Protein AF-A0A256CME4-F1 (afdb_monomer)

Solvent-accessible surface area (backbone atoms only — not comparable to full-atom values): 9892 Å² total; per-residue (Å²): 137,73,80,63,69,66,50,57,59,50,52,54,50,51,51,52,51,51,52,51,50,51,53,51,51,54,50,51,51,52,51,53,48,53,49,50,52,49,47,52,52,42,50,50,53,50,57,54,53,68,71,44,53,74,66,59,43,50,53,58,43,60,76,62,50,60,80,41,66,81,38,50,41,75,62,82,68,92,61,91,68,86,64,51,72,67,58,46,51,50,49,48,50,55,45,50,54,27,48,52,52,20,54,52,53,42,49,57,51,22,70,73,69,76,48,87,56,75,67,44,58,54,52,29,38,46,41,24,49,52,45,41,42,75,73,48,33,44,58,62,60,78,82,59,78,53,64,50,70,36,80,79,40,43,78,39,68,67,26,58,72,39,32,65,62,65,64,44,62,70,59,82,68,116

Secondary structure (DSSP, 8-state):
--SSHHHHHHHHHHHHHHHHHHHHHHHHHHHHHHHHHHHHHHHHHHHHHTTS-HHHHHHHHHHTSTT-GGGEEESS-SS-----HHHHHHHHHHHHHHHHHHHHHHHHHHHHHTS--HHHHHHHHHHHHHHHHHTTEEESSTTSPPGGGSGGGTTSHHHHHHHHHHHHTTGGG-

Foldseek 3Di:
DDPPVVVVVVVVVVVVVVVVVVVVVVVVVVVVVVLVVLVVVLLVVLVVLVPDDPVVNVVVVVLQQLVDLQQKDADQDQDSDPDDPVRSVVSVVQLVVQLVVLVVVQVVVCVVVVHRDSLSVVLSSLSSVLSSLVVRIAGPPNPRQHLLNDPSNCSRPSSVVSVCSRVCSNVVND

Mean predicted aligned error: 12.37 Å

Structure (mmCIF, N/CA/C/O backbone):
data_AF-A0A256CME4-F1
#
_entry.id   AF-A0A256CME4-F1
#
loop_
_atom_site.group_PDB
_atom_site.id
_atom_site.type_symbol
_atom_site.label_atom_id
_atom_site.label_alt_id
_atom_site.label_comp_id
_atom_site.label_asym_id
_atom_site.label_entity_id
_atom_site.label_seq_id
_atom_site.pdbx_PDB_ins_code
_atom_site.Cartn_x
_atom_site.Cartn_y
_atom_site.Cartn_z
_atom_site.occupancy
_atom_site.B_iso_or_equiv
_atom_site.auth_seq_id
_atom_site.auth_comp_id
_atom_site.auth_asym_id
_atom_site.auth_atom_id
_atom_site.pdbx_PDB_model_num
ATOM 1 N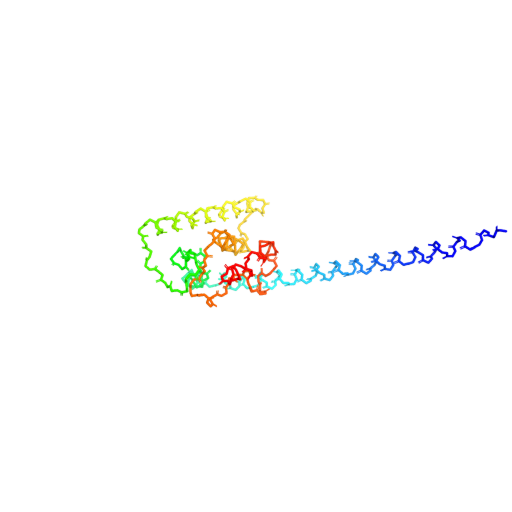 N . MET A 1 1 ? -7.580 -46.689 -51.509 1.00 43.38 1 MET A N 1
ATOM 2 C CA . MET A 1 1 ? -7.713 -46.134 -50.141 1.00 43.38 1 MET A CA 1
ATOM 3 C C . MET A 1 1 ? -6.433 -45.364 -49.857 1.00 43.38 1 MET A C 1
ATOM 5 O O . MET A 1 1 ? -5.407 -45.962 -49.551 1.00 43.38 1 MET A O 1
ATOM 9 N N . ASN A 1 2 ? -6.459 -44.068 -50.171 1.00 40.75 2 ASN A N 1
ATOM 10 C CA . ASN A 1 2 ? -5.275 -43.311 -50.575 1.00 40.75 2 ASN A CA 1
ATOM 11 C C . ASN A 1 2 ? -4.474 -42.790 -49.380 1.00 40.75 2 ASN A C 1
ATOM 13 O O . ASN A 1 2 ? -4.999 -42.201 -48.440 1.00 40.75 2 ASN A O 1
ATOM 17 N N . ARG A 1 3 ? -3.164 -43.029 -49.448 1.00 45.25 3 ARG A N 1
ATOM 18 C CA . ARG A 1 3 ? -2.148 -42.664 -48.452 1.00 45.25 3 ARG A CA 1
ATOM 19 C C . ARG A 1 3 ? -1.847 -41.152 -48.444 1.00 45.25 3 ARG A C 1
ATOM 21 O O . ARG A 1 3 ? -1.174 -40.687 -47.530 1.00 45.25 3 ARG A O 1
ATOM 28 N N . GLU A 1 4 ? -2.373 -40.402 -49.415 1.00 44.94 4 GLU A N 1
ATOM 29 C CA . GLU A 1 4 ? -2.105 -38.971 -49.633 1.00 44.94 4 GLU A CA 1
ATOM 30 C C . GLU A 1 4 ? -2.980 -38.026 -48.790 1.00 44.94 4 GLU A C 1
ATOM 32 O O . GLU A 1 4 ? -2.461 -37.054 -48.244 1.00 44.94 4 GLU A O 1
ATOM 37 N N . GLU A 1 5 ? -4.259 -38.335 -48.541 1.00 44.69 5 GLU A N 1
ATOM 38 C CA . GLU A 1 5 ? -5.142 -37.440 -47.759 1.00 44.69 5 GLU A CA 1
ATOM 39 C C . GLU A 1 5 ? -4.743 -37.332 -46.275 1.00 44.69 5 GLU A C 1
ATOM 41 O O . GLU A 1 5 ? -5.024 -36.346 -45.589 1.00 44.69 5 GLU A O 1
ATOM 46 N N . ARG A 1 6 ? -4.023 -38.337 -45.761 1.00 47.22 6 ARG A N 1
ATOM 47 C CA . ARG A 1 6 ? -3.573 -38.386 -44.362 1.00 47.22 6 ARG A CA 1
ATOM 48 C C . ARG A 1 6 ? -2.378 -37.455 -44.087 1.00 47.22 6 ARG A C 1
ATOM 50 O O . ARG A 1 6 ? -2.146 -37.094 -42.932 1.00 47.22 6 ARG A O 1
ATOM 57 N N . GLY A 1 7 ? -1.632 -37.057 -45.124 1.00 44.62 7 GLY A N 1
ATOM 58 C CA . GLY A 1 7 ? -0.483 -36.149 -45.022 1.00 44.62 7 GLY A CA 1
ATOM 59 C C . GLY A 1 7 ? -0.892 -34.677 -44.935 1.00 44.62 7 GLY A C 1
ATOM 60 O O . GLY A 1 7 ? -0.393 -33.938 -44.086 1.00 44.62 7 GLY A O 1
ATOM 61 N N . GLU A 1 8 ? -1.870 -34.264 -45.739 1.00 46.97 8 GLU A N 1
ATOM 62 C CA . GLU A 1 8 ? -2.300 -32.865 -45.848 1.00 46.97 8 GLU A CA 1
ATOM 63 C C . GLU A 1 8 ? -2.967 -32.332 -44.566 1.00 46.97 8 GLU A C 1
ATOM 65 O O . GLU A 1 8 ? -2.706 -31.205 -44.133 1.00 46.97 8 GLU A O 1
ATOM 70 N N . GLY A 1 9 ? -3.781 -33.159 -43.900 1.00 51.16 9 GLY A N 1
ATOM 71 C CA . GLY A 1 9 ? -4.402 -32.810 -42.616 1.00 51.16 9 GLY A CA 1
ATOM 72 C C . GLY A 1 9 ? -3.388 -32.670 -4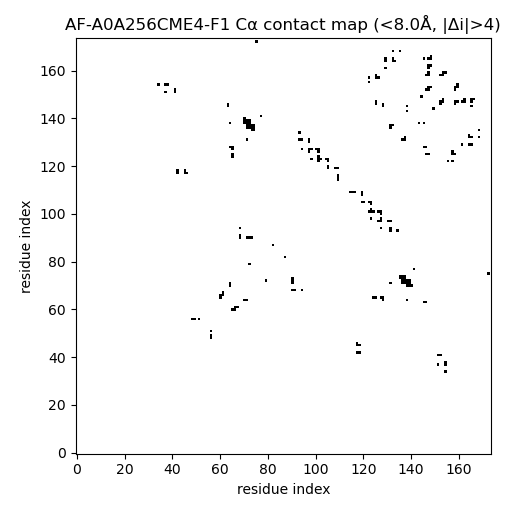1.473 1.00 51.16 9 GLY A C 1
ATOM 73 O O . GLY A 1 9 ? -3.561 -31.834 -40.581 1.00 51.16 9 GLY A O 1
ATOM 74 N N . ARG A 1 10 ? -2.292 -33.441 -41.521 1.00 50.44 10 ARG A N 1
ATOM 75 C CA . ARG A 1 10 ? -1.205 -33.390 -40.533 1.00 50.44 10 ARG A CA 1
ATOM 76 C C . ARG A 1 10 ? -0.370 -32.124 -40.703 1.00 50.44 10 ARG A C 1
ATOM 78 O O . ARG A 1 10 ? -0.105 -31.457 -39.711 1.00 50.44 10 ARG A O 1
ATOM 85 N N . VAL A 1 11 ? -0.058 -31.741 -41.944 1.00 54.56 11 VAL A N 1
ATOM 86 C CA . VAL A 1 11 ? 0.670 -30.501 -42.275 1.00 54.56 11 VAL A CA 1
ATOM 87 C C . VAL A 1 11 ? -0.152 -29.255 -41.923 1.00 54.56 11 VAL A C 1
ATOM 89 O O . VAL A 1 11 ? 0.387 -28.319 -41.335 1.00 54.56 11 VAL A O 1
ATOM 92 N N . LYS A 1 12 ? -1.468 -29.248 -42.190 1.00 55.34 12 LYS A N 1
ATOM 93 C CA . LYS A 1 12 ? -2.366 -28.139 -41.805 1.00 55.34 12 LYS A CA 1
ATOM 94 C C . LYS A 1 12 ? -2.497 -27.996 -40.282 1.00 55.34 12 LYS A C 1
ATOM 96 O O . LYS A 1 12 ? -2.474 -26.871 -39.785 1.00 55.34 12 LYS A O 1
ATOM 101 N N . ARG A 1 13 ? -2.574 -29.103 -39.526 1.00 56.62 13 ARG A N 1
ATOM 102 C CA . ARG A 1 13 ? -2.539 -29.075 -38.047 1.00 56.62 13 ARG A CA 1
ATOM 103 C C . ARG A 1 13 ? -1.189 -28.605 -37.508 1.00 56.62 13 ARG A C 1
ATOM 105 O O . ARG A 1 13 ? -1.178 -27.780 -36.605 1.00 56.62 13 ARG A O 1
ATOM 112 N N . PHE A 1 14 ? -0.078 -29.062 -38.087 1.00 58.72 14 PHE A N 1
ATOM 113 C CA . PHE A 1 14 ? 1.268 -28.649 -37.676 1.00 58.72 14 PHE A CA 1
ATOM 114 C C . PHE A 1 14 ? 1.512 -27.156 -37.939 1.00 58.72 14 PHE A C 1
ATOM 116 O O . PHE A 1 14 ? 2.007 -26.463 -37.060 1.00 58.72 14 PHE A O 1
ATOM 123 N N . ARG A 1 15 ? 1.077 -26.629 -39.096 1.00 60.97 15 ARG A N 1
ATOM 124 C CA . ARG A 1 15 ? 1.118 -25.186 -39.403 1.00 60.97 15 ARG A CA 1
ATOM 125 C C . ARG A 1 15 ? 0.262 -24.357 -38.447 1.00 60.97 15 ARG A C 1
ATOM 12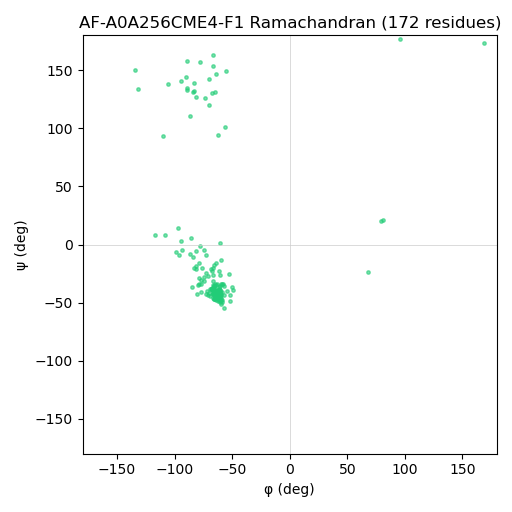7 O O . ARG A 1 15 ? 0.722 -23.322 -37.990 1.00 60.97 15 ARG A O 1
ATOM 134 N N . ARG A 1 16 ? -0.960 -24.800 -38.123 1.00 62.62 16 ARG A N 1
ATOM 135 C CA . ARG A 1 16 ? -1.824 -24.104 -37.150 1.00 62.62 16 ARG A CA 1
ATOM 136 C C . ARG A 1 16 ? -1.226 -24.109 -35.740 1.00 62.62 16 ARG A C 1
ATOM 138 O O . ARG A 1 16 ? -1.297 -23.090 -35.067 1.00 62.62 16 ARG A O 1
ATOM 145 N N . LEU A 1 17 ? -0.602 -25.215 -35.328 1.00 60.19 17 LEU A N 1
ATOM 146 C CA . LEU A 1 17 ? 0.092 -25.326 -34.042 1.00 60.19 17 LEU A CA 1
ATOM 147 C C . LEU A 1 17 ? 1.331 -24.417 -33.987 1.00 60.19 17 LEU A C 1
ATOM 149 O O . LEU A 1 17 ? 1.523 -23.718 -33.003 1.00 60.19 17 LEU A O 1
ATOM 153 N N . LEU A 1 18 ? 2.121 -24.363 -35.066 1.00 60.81 18 LEU A N 1
ATOM 154 C CA . LEU A 1 18 ? 3.279 -23.469 -35.187 1.00 60.81 18 LEU A CA 1
ATOM 155 C C . LEU A 1 18 ? 2.878 -21.994 -35.127 1.00 60.81 18 LEU A C 1
ATOM 157 O O . LEU A 1 18 ? 3.499 -21.245 -34.386 1.00 60.81 18 LEU A O 1
ATOM 161 N N . ILE A 1 19 ? 1.819 -21.601 -35.844 1.00 62.62 19 ILE A N 1
ATOM 162 C CA . ILE A 1 19 ? 1.309 -20.222 -35.838 1.00 62.62 19 ILE A CA 1
ATOM 163 C C . ILE A 1 19 ? 0.777 -19.842 -34.446 1.00 62.62 19 ILE A C 1
ATOM 165 O O . ILE A 1 19 ? 1.078 -18.757 -33.953 1.00 62.62 19 ILE A O 1
ATOM 169 N N . ALA A 1 20 ? 0.043 -20.741 -33.781 1.00 60.84 20 ALA A N 1
ATOM 170 C CA . ALA A 1 20 ? -0.436 -20.526 -32.415 1.00 60.84 20 ALA A CA 1
ATOM 171 C C . ALA A 1 20 ? 0.719 -20.423 -31.402 1.00 60.84 20 ALA A C 1
ATOM 173 O O . ALA A 1 20 ? 0.705 -19.529 -30.562 1.00 60.84 20 ALA A O 1
ATOM 174 N N . CYS A 1 21 ? 1.750 -21.268 -31.514 1.00 59.91 21 CYS A N 1
ATOM 175 C CA . CYS A 1 21 ? 2.954 -21.172 -30.686 1.00 59.91 21 CYS A CA 1
ATOM 176 C C . CYS A 1 21 ? 3.732 -19.875 -30.940 1.00 59.91 21 CYS A C 1
ATOM 178 O O . CYS A 1 21 ? 4.172 -19.254 -29.981 1.00 59.91 21 CYS A O 1
ATOM 180 N N . THR A 1 22 ? 3.871 -19.421 -32.190 1.00 58.81 22 THR A N 1
ATOM 181 C CA . THR A 1 22 ? 4.524 -18.134 -32.477 1.00 58.81 22 THR A CA 1
ATOM 182 C C . THR A 1 22 ? 3.721 -16.946 -31.954 1.00 58.81 22 THR A C 1
ATOM 184 O O . THR A 1 22 ? 4.328 -16.032 -31.415 1.00 58.81 22 THR A O 1
ATOM 187 N N . LEU A 1 23 ? 2.383 -16.979 -32.026 1.00 56.91 23 LEU A N 1
ATOM 188 C CA . LEU A 1 23 ? 1.519 -15.929 -31.467 1.00 56.91 23 LEU A CA 1
ATOM 189 C C . LEU A 1 23 ? 1.567 -15.894 -29.930 1.00 56.91 23 LEU A C 1
ATOM 191 O O . LEU A 1 23 ? 1.603 -14.814 -29.341 1.00 56.91 23 LEU A O 1
ATOM 195 N N . LEU A 1 24 ? 1.628 -17.064 -29.283 1.00 56.66 24 LEU A N 1
ATOM 196 C CA . LEU A 1 24 ? 1.829 -17.186 -27.835 1.00 56.66 24 LEU A CA 1
ATOM 197 C C . LEU A 1 24 ? 3.207 -16.660 -27.411 1.00 56.66 24 LEU A C 1
ATOM 199 O O . LEU A 1 24 ? 3.299 -15.914 -26.442 1.00 56.66 24 LEU A O 1
ATOM 203 N N . LEU A 1 25 ? 4.268 -16.979 -28.160 1.00 55.16 25 LEU A N 1
ATOM 204 C CA . LEU A 1 25 ? 5.623 -16.496 -27.874 1.00 55.16 25 LEU A CA 1
ATOM 205 C C . LEU A 1 25 ? 5.749 -14.978 -28.071 1.00 55.16 25 LEU A C 1
ATOM 207 O O . LEU A 1 25 ? 6.331 -14.312 -27.220 1.00 55.16 25 LEU A O 1
ATOM 211 N N . THR A 1 26 ? 5.154 -14.409 -29.127 1.00 57.75 26 THR A N 1
ATOM 212 C CA . THR A 1 26 ? 5.134 -12.948 -29.322 1.00 57.75 26 THR A CA 1
ATOM 213 C C . THR A 1 26 ? 4.313 -12.230 -28.251 1.00 57.75 26 THR A C 1
ATOM 215 O O . THR A 1 26 ? 4.713 -11.156 -27.812 1.00 57.75 26 THR A O 1
ATOM 218 N N . GLY A 1 27 ? 3.210 -12.834 -27.791 1.00 56.06 27 GLY A N 1
ATOM 219 C CA . GLY A 1 27 ? 2.392 -12.295 -26.700 1.00 56.06 27 GLY A CA 1
ATOM 220 C C . GLY A 1 27 ? 3.104 -12.329 -25.344 1.00 56.06 27 GLY A C 1
ATOM 221 O O . GLY A 1 27 ? 3.021 -11.373 -24.579 1.00 56.06 27 GLY A O 1
ATOM 222 N N . CYS A 1 28 ? 3.873 -13.382 -25.053 1.00 58.88 28 CYS A N 1
ATOM 223 C CA . CYS A 1 28 ? 4.695 -13.443 -23.841 1.00 58.88 28 CYS A CA 1
ATOM 224 C C . CYS A 1 28 ? 5.832 -12.410 -23.861 1.00 58.88 28 CYS A C 1
ATOM 226 O O . CYS A 1 28 ? 6.098 -11.782 -22.838 1.00 58.88 28 CYS A O 1
ATOM 228 N N . SER A 1 29 ? 6.472 -12.189 -25.015 1.00 62.34 29 SER A N 1
ATOM 229 C CA . SER A 1 29 ? 7.518 -11.168 -25.149 1.00 62.34 29 SER A CA 1
ATOM 230 C C . SER A 1 29 ? 6.978 -9.743 -25.008 1.00 62.34 29 SER A C 1
ATOM 232 O O . SER A 1 29 ? 7.637 -8.927 -24.370 1.00 62.34 29 SER A O 1
ATOM 234 N N . SER A 1 30 ? 5.785 -9.434 -25.537 1.00 68.00 30 SER A N 1
ATOM 235 C CA . SER A 1 30 ? 5.180 -8.103 -25.371 1.00 68.00 30 SER A CA 1
ATOM 236 C C . SER A 1 30 ? 4.743 -7.834 -23.931 1.00 68.00 30 SER A C 1
ATOM 238 O O . SER A 1 30 ? 4.935 -6.728 -23.436 1.00 68.00 30 SER A O 1
ATOM 240 N N . VAL A 1 31 ? 4.205 -8.847 -23.240 1.00 66.25 31 VAL A N 1
ATOM 241 C CA . VAL A 1 31 ? 3.843 -8.738 -21.817 1.00 66.25 31 VAL A CA 1
ATOM 242 C C . VAL A 1 31 ? 5.090 -8.539 -20.959 1.00 66.25 31 VAL A C 1
ATOM 244 O O . VAL A 1 31 ? 5.123 -7.621 -20.149 1.00 66.25 31 VAL A O 1
ATOM 247 N N . MET A 1 32 ? 6.146 -9.329 -21.176 1.00 70.50 32 MET A N 1
ATOM 248 C CA . MET A 1 32 ? 7.416 -9.136 -20.467 1.00 70.50 32 MET A CA 1
ATOM 249 C C . MET A 1 32 ? 8.038 -7.763 -20.734 1.00 70.50 32 MET A C 1
ATOM 251 O O . MET A 1 32 ? 8.598 -7.159 -19.826 1.00 70.50 32 MET A O 1
ATOM 255 N N . HIS A 1 33 ? 7.964 -7.269 -21.971 1.00 74.56 33 HIS A N 1
ATOM 256 C CA . HIS A 1 33 ? 8.499 -5.954 -22.310 1.00 74.56 33 HIS A CA 1
ATOM 257 C C . HIS A 1 33 ? 7.735 -4.836 -21.596 1.00 74.56 33 HIS A C 1
ATOM 259 O O . HIS A 1 33 ? 8.361 -4.010 -20.944 1.00 74.56 33 HIS A O 1
ATOM 265 N N . SER A 1 34 ? 6.401 -4.877 -21.626 1.00 70.81 34 SER A N 1
ATOM 266 C CA . SER A 1 34 ? 5.554 -3.923 -20.903 1.00 70.81 34 SER A CA 1
ATOM 267 C C . SER A 1 34 ? 5.779 -3.976 -19.388 1.00 70.81 34 SER A C 1
ATOM 269 O O . SER A 1 34 ? 5.838 -2.932 -18.743 1.00 70.81 34 SER A O 1
ATOM 271 N N . GLN A 1 35 ? 5.974 -5.171 -18.819 1.00 66.25 35 GLN A N 1
ATOM 272 C CA . GLN A 1 35 ? 6.329 -5.323 -17.406 1.00 66.25 35 GLN A CA 1
ATOM 273 C C . GLN A 1 35 ? 7.687 -4.694 -17.086 1.00 66.25 35 GLN A C 1
ATOM 275 O O . GLN A 1 35 ? 7.808 -3.993 -16.087 1.00 66.25 35 GLN A O 1
ATOM 280 N N . ASN A 1 36 ? 8.695 -4.903 -17.935 1.00 75.44 36 ASN A N 1
ATOM 281 C CA . ASN A 1 36 ? 10.011 -4.296 -17.744 1.00 75.44 36 ASN A CA 1
ATOM 282 C C . ASN A 1 36 ? 9.951 -2.767 -17.854 1.00 75.44 36 ASN A C 1
ATOM 284 O O . ASN A 1 36 ? 10.498 -2.090 -16.991 1.00 75.44 36 ASN A O 1
ATOM 288 N N . GLU A 1 37 ? 9.247 -2.220 -18.849 1.00 78.75 37 GLU A N 1
ATOM 289 C CA . GLU A 1 37 ? 9.082 -0.768 -19.005 1.00 78.75 37 GLU A CA 1
ATOM 290 C C . GLU A 1 37 ? 8.388 -0.134 -17.798 1.00 78.75 37 GLU A C 1
ATOM 292 O O . GLU A 1 37 ? 8.837 0.893 -17.291 1.00 78.75 37 GLU A O 1
ATOM 297 N N . ALA A 1 38 ? 7.323 -0.757 -17.295 1.00 71.88 38 ALA A N 1
ATOM 298 C CA . ALA A 1 38 ? 6.625 -0.271 -16.114 1.00 71.88 38 ALA A CA 1
ATOM 299 C C . ALA A 1 38 ? 7.483 -0.400 -14.842 1.00 71.88 38 ALA A C 1
ATOM 301 O O . ALA A 1 38 ? 7.491 0.516 -14.021 1.00 71.88 38 ALA A O 1
ATOM 302 N N . MET A 1 39 ? 8.273 -1.470 -14.702 1.00 74.38 39 MET A N 1
ATOM 303 C CA . MET A 1 39 ? 9.241 -1.611 -13.607 1.00 74.38 39 MET A CA 1
ATOM 304 C C . MET A 1 39 ? 10.363 -0.568 -13.679 1.00 74.38 39 MET A C 1
ATOM 306 O O . MET A 1 39 ? 10.778 -0.049 -12.644 1.00 74.38 39 MET A O 1
ATOM 310 N N . ASP A 1 40 ? 10.847 -0.236 -14.874 1.00 78.88 40 ASP A N 1
ATOM 311 C CA . ASP A 1 40 ? 11.879 0.783 -15.071 1.00 78.88 40 ASP A CA 1
ATOM 312 C C . ASP A 1 40 ? 11.330 2.197 -14.842 1.00 78.88 40 ASP A C 1
ATOM 314 O O . ASP A 1 40 ? 11.977 3.016 -14.182 1.00 78.88 40 ASP A O 1
ATOM 318 N N . HIS A 1 41 ? 10.105 2.473 -15.297 1.00 78.06 41 HIS A N 1
ATOM 319 C CA . HIS A 1 41 ? 9.397 3.708 -14.970 1.00 78.06 41 HIS A CA 1
ATOM 320 C C . HIS A 1 41 ? 9.223 3.853 -13.457 1.00 78.06 41 HIS A C 1
ATOM 322 O O . HIS A 1 41 ? 9.572 4.881 -12.877 1.00 78.06 41 HIS A O 1
ATOM 328 N N . TYR A 1 42 ? 8.774 2.796 -12.794 1.00 71.75 42 TYR A N 1
ATOM 329 C CA . TYR A 1 42 ? 8.613 2.777 -11.353 1.00 71.75 42 TYR A CA 1
ATOM 330 C C . TYR A 1 42 ? 9.947 2.988 -10.615 1.00 71.75 42 TYR A C 1
ATOM 332 O O . TYR A 1 42 ? 10.030 3.849 -9.742 1.00 71.75 42 TYR A O 1
ATOM 340 N N . ARG A 1 43 ? 11.034 2.319 -11.024 1.00 76.19 43 ARG A N 1
ATOM 341 C CA . ARG A 1 43 ? 12.387 2.591 -10.500 1.00 76.19 43 ARG A CA 1
ATOM 342 C C . ARG A 1 43 ? 12.779 4.057 -10.634 1.00 76.19 43 ARG A C 1
ATOM 344 O O . ARG A 1 43 ? 13.389 4.598 -9.715 1.00 76.19 43 ARG A O 1
ATOM 351 N N . SER A 1 44 ? 12.432 4.703 -11.747 1.00 79.50 44 SER A N 1
ATOM 352 C CA . SER A 1 44 ? 12.728 6.124 -11.944 1.00 79.50 44 SER A CA 1
ATOM 353 C C . SER A 1 44 ? 12.019 7.014 -10.919 1.00 79.50 44 SER A C 1
ATOM 355 O O . SER A 1 44 ? 12.657 7.905 -10.366 1.00 79.50 44 SER A O 1
ATOM 357 N N . ILE A 1 45 ? 10.760 6.714 -10.573 1.00 76.94 45 ILE A N 1
ATOM 358 C CA . ILE A 1 45 ? 10.013 7.430 -9.526 1.00 76.94 45 ILE A CA 1
ATOM 359 C C . ILE A 1 45 ? 10.741 7.306 -8.187 1.00 76.94 45 ILE A C 1
ATOM 361 O O . ILE A 1 45 ? 11.001 8.316 -7.538 1.00 76.94 45 ILE A O 1
ATOM 365 N N . ILE A 1 46 ? 11.155 6.094 -7.804 1.00 74.12 46 ILE A N 1
ATOM 366 C CA . ILE A 1 46 ? 11.837 5.906 -6.518 1.00 74.12 46 ILE A CA 1
ATOM 367 C C . ILE A 1 46 ? 13.206 6.595 -6.496 1.00 74.12 46 ILE A C 1
ATOM 369 O O . ILE A 1 46 ? 13.631 7.109 -5.463 1.00 74.12 46 ILE A O 1
ATOM 373 N N . LEU A 1 47 ? 13.913 6.625 -7.628 1.00 78.12 47 LEU A N 1
ATOM 374 C CA . LEU A 1 47 ? 15.171 7.362 -7.743 1.00 78.12 47 LEU A CA 1
ATOM 375 C C . LEU A 1 47 ? 14.967 8.871 -7.577 1.00 78.12 47 LEU A C 1
ATOM 377 O O . LEU A 1 47 ? 15.829 9.519 -6.989 1.00 78.12 47 LEU A O 1
ATOM 381 N N . GLU A 1 48 ? 13.851 9.433 -8.046 1.00 80.75 48 GLU A N 1
ATOM 382 C CA . GLU A 1 48 ? 13.489 10.826 -7.762 1.00 80.75 48 GLU A CA 1
ATOM 383 C C . GLU A 1 48 ? 13.103 11.022 -6.286 1.00 80.75 48 GLU A C 1
ATOM 385 O O . GLU A 1 48 ? 13.615 11.936 -5.640 1.00 80.75 48 GLU A O 1
ATOM 390 N N . GLU A 1 49 ? 12.299 10.129 -5.700 1.00 75.81 49 GLU A N 1
ATOM 391 C CA . GLU A 1 49 ? 11.949 10.170 -4.269 1.00 75.81 49 GLU A CA 1
ATOM 392 C C . GLU A 1 49 ? 13.185 10.057 -3.359 1.00 75.81 49 GLU A C 1
ATOM 394 O O . GLU A 1 49 ? 13.264 10.682 -2.300 1.00 75.81 49 GLU A O 1
ATOM 399 N N . ALA A 1 50 ? 14.195 9.290 -3.774 1.00 75.44 50 ALA A N 1
ATOM 400 C CA . ALA A 1 50 ? 15.448 9.130 -3.046 1.00 75.44 50 ALA A CA 1
ATOM 401 C C . ALA A 1 50 ? 16.287 10.418 -2.993 1.00 75.44 50 ALA A C 1
ATOM 403 O O . ALA A 1 50 ? 17.135 10.538 -2.102 1.00 75.44 50 ALA A O 1
ATOM 404 N N . LYS A 1 51 ? 16.047 11.370 -3.905 1.00 83.00 51 LYS A N 1
ATOM 405 C CA . LYS A 1 51 ? 16.681 12.698 -3.902 1.00 83.00 51 LYS A CA 1
ATOM 406 C C . LYS A 1 51 ? 16.003 13.673 -2.941 1.00 83.00 51 LYS A C 1
ATOM 408 O O . LYS A 1 51 ? 16.630 14.666 -2.583 1.00 83.00 51 LYS A O 1
ATOM 413 N N . LEU A 1 52 ? 14.762 13.399 -2.530 1.00 80.94 52 LEU A N 1
ATOM 414 C CA . LEU A 1 52 ? 14.054 14.199 -1.529 1.00 80.94 52 LEU A CA 1
ATOM 415 C C . LEU A 1 52 ? 14.768 14.105 -0.185 1.00 80.94 52 LEU A C 1
ATOM 417 O O . LEU A 1 52 ? 15.299 13.043 0.172 1.00 80.94 52 LEU A O 1
ATOM 421 N N . ASP A 1 53 ? 14.744 15.182 0.594 1.00 84.75 53 ASP A N 1
ATOM 422 C CA . ASP A 1 53 ? 15.257 15.110 1.956 1.00 84.75 53 ASP A CA 1
ATOM 423 C C . ASP A 1 53 ? 14.381 14.192 2.835 1.00 84.75 53 ASP A C 1
ATOM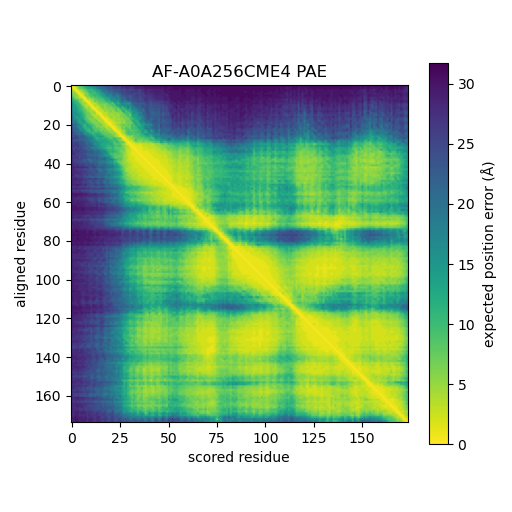 425 O O . ASP A 1 53 ? 13.257 13.820 2.483 1.00 84.75 53 ASP A O 1
ATOM 429 N N . ALA A 1 54 ? 14.912 13.767 3.985 1.00 71.81 54 ALA A N 1
ATOM 430 C CA . ALA A 1 54 ? 14.225 12.810 4.853 1.00 71.81 54 ALA A CA 1
ATOM 431 C C . ALA A 1 54 ? 12.838 13.303 5.304 1.00 71.81 54 ALA A C 1
ATOM 433 O O . ALA A 1 54 ? 11.919 12.498 5.426 1.00 71.81 54 ALA A O 1
ATOM 434 N N . LYS A 1 55 ? 12.674 14.613 5.507 1.00 77.81 55 LYS A N 1
ATOM 435 C CA . LYS A 1 55 ? 11.428 15.223 5.976 1.00 77.81 55 LYS A CA 1
ATOM 436 C C . LYS A 1 55 ? 10.398 15.310 4.852 1.00 77.81 55 LYS A C 1
ATOM 438 O O . LYS A 1 55 ? 9.217 15.057 5.082 1.00 77.81 55 LYS A O 1
ATOM 443 N N . GLU A 1 56 ? 10.826 15.655 3.643 1.00 80.62 56 GLU A N 1
ATOM 444 C CA . GLU A 1 56 ? 9.975 15.655 2.448 1.00 80.62 56 GLU A CA 1
ATOM 445 C C . GLU A 1 56 ? 9.481 14.247 2.119 1.00 80.62 56 GLU A C 1
ATOM 447 O O . GLU A 1 56 ? 8.293 14.038 1.869 1.00 80.62 56 GLU A O 1
ATOM 452 N N . ARG A 1 57 ? 10.382 13.269 2.201 1.00 70.94 57 ARG A N 1
ATOM 453 C CA . ARG A 1 57 ? 10.075 11.860 1.965 1.00 70.94 57 ARG A CA 1
ATOM 454 C C . ARG A 1 57 ? 9.146 11.286 3.032 1.00 70.94 57 ARG A C 1
ATOM 456 O O . ARG A 1 57 ? 8.187 10.595 2.710 1.00 70.94 57 ARG A O 1
ATOM 463 N N . GLU A 1 58 ? 9.378 11.615 4.301 1.00 65.50 58 GLU A N 1
ATOM 464 C CA . GLU A 1 58 ? 8.479 11.238 5.393 1.00 65.50 58 GLU A CA 1
ATOM 465 C C . GLU A 1 58 ? 7.079 11.835 5.196 1.00 65.50 58 GLU A C 1
ATOM 467 O O . GLU A 1 58 ? 6.082 11.140 5.378 1.00 65.50 58 GLU A O 1
ATOM 472 N N . LYS A 1 59 ? 6.984 13.090 4.742 1.00 73.62 59 LYS A N 1
ATOM 473 C CA . LYS A 1 59 ? 5.700 13.730 4.431 1.00 73.62 59 LYS A CA 1
ATOM 474 C C . LYS A 1 59 ? 4.967 13.040 3.274 1.00 73.62 59 LYS A C 1
ATOM 476 O O . LYS A 1 59 ? 3.760 12.833 3.379 1.00 73.62 59 LYS A O 1
ATOM 481 N N . LEU A 1 60 ? 5.685 12.661 2.212 1.00 70.56 60 LEU A N 1
ATOM 482 C CA . LEU A 1 60 ? 5.150 11.870 1.095 1.00 70.56 60 LEU A CA 1
ATOM 483 C C . LEU A 1 60 ? 4.591 10.524 1.587 1.00 70.56 60 LEU A C 1
ATOM 485 O O . LEU A 1 60 ? 3.529 10.077 1.173 1.00 70.56 60 LEU A O 1
ATOM 489 N N . TYR A 1 61 ? 5.279 9.877 2.523 1.00 67.88 61 TYR A N 1
ATOM 490 C CA . TYR A 1 61 ? 4.861 8.579 3.052 1.00 67.88 61 TYR A CA 1
ATOM 491 C C . TYR A 1 61 ? 3.737 8.663 4.077 1.00 67.88 61 TYR A C 1
ATOM 493 O O . TYR A 1 61 ? 2.926 7.744 4.170 1.00 67.88 61 TYR A O 1
ATOM 501 N N . GLN A 1 62 ? 3.637 9.768 4.811 1.00 65.88 62 G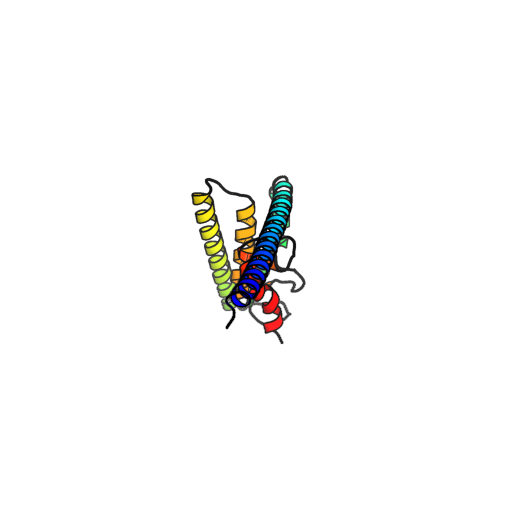LN A N 1
ATOM 502 C CA . GLN A 1 62 ? 2.476 10.024 5.650 1.00 65.88 62 GLN A CA 1
ATOM 503 C C . GLN A 1 62 ? 1.206 10.113 4.793 1.00 65.88 62 GLN A C 1
ATOM 505 O O . GLN A 1 62 ? 0.191 9.541 5.177 1.00 65.88 62 GLN A O 1
ATOM 510 N N . THR A 1 63 ? 1.238 10.723 3.607 1.00 64.75 63 THR A N 1
ATOM 511 C CA . THR A 1 63 ? 0.042 10.776 2.744 1.00 64.75 63 THR A CA 1
ATOM 512 C C . THR A 1 63 ? -0.419 9.415 2.214 1.00 64.75 63 THR A C 1
ATOM 514 O O . THR A 1 63 ? -1.576 9.272 1.837 1.00 64.75 63 THR A O 1
ATOM 517 N N . GLU A 1 64 ? 0.444 8.404 2.262 1.00 67.38 64 GLU A N 1
ATOM 518 C CA . GLU A 1 64 ? 0.251 7.091 1.635 1.00 67.38 64 GLU A CA 1
ATOM 519 C C . GLU A 1 64 ? -0.288 6.026 2.609 1.00 67.38 64 GLU A C 1
ATOM 521 O O . GLU A 1 64 ? -0.209 4.839 2.336 1.00 67.38 64 GLU A O 1
ATOM 526 N N . GLY A 1 65 ? -0.795 6.423 3.785 1.00 67.00 65 GLY A N 1
ATOM 527 C CA . GLY A 1 65 ? -1.561 5.573 4.716 1.00 67.00 65 GLY A CA 1
ATOM 528 C C . GLY A 1 65 ? -0.816 4.433 5.433 1.00 67.00 65 GLY A C 1
ATOM 529 O O . GLY A 1 65 ? -1.204 4.023 6.528 1.00 67.00 65 GLY A O 1
ATOM 530 N N . TRP A 1 66 ? 0.286 3.946 4.872 1.00 75.31 66 TRP A N 1
ATOM 531 C CA . TRP A 1 66 ? 0.975 2.733 5.306 1.00 75.31 66 TRP A CA 1
ATOM 532 C C . TRP A 1 66 ? 1.699 2.855 6.653 1.00 75.31 66 TRP A C 1
ATOM 534 O O . TRP A 1 66 ? 1.842 1.856 7.346 1.00 75.31 66 TRP A O 1
ATOM 544 N N . TYR A 1 67 ? 2.137 4.058 7.050 1.00 73.12 67 TYR A N 1
ATOM 545 C CA . TYR A 1 67 ? 2.751 4.310 8.367 1.00 73.12 67 TYR A CA 1
ATOM 546 C C . TYR A 1 67 ? 1.751 4.775 9.427 1.00 73.12 67 TYR A C 1
ATOM 548 O O . TYR A 1 67 ? 2.107 4.975 10.589 1.00 73.12 67 TYR A O 1
ATOM 556 N N . GLN A 1 68 ? 0.499 4.988 9.033 1.00 80.38 68 GLN A N 1
ATOM 557 C CA . GLN A 1 68 ? -0.480 5.648 9.871 1.00 80.38 68 GLN A CA 1
ATOM 558 C C . GLN A 1 68 ? -1.537 4.655 10.340 1.00 80.38 68 GLN A C 1
ATOM 560 O O . GLN A 1 68 ? -2.573 4.469 9.721 1.00 80.38 68 GLN A O 1
ATOM 565 N N . GLU A 1 69 ? -1.326 4.067 11.511 1.00 84.56 69 GLU A N 1
ATOM 566 C CA . GLU A 1 69 ? -2.320 3.205 12.166 1.00 84.56 69 GLU A CA 1
ATOM 567 C C . GLU A 1 69 ? -3.710 3.863 12.256 1.00 84.56 69 GLU A C 1
ATOM 569 O O . GLU A 1 69 ? -4.734 3.211 12.062 1.00 84.56 69 GLU A O 1
ATOM 574 N N . LYS A 1 70 ? -3.748 5.182 12.483 1.00 84.12 70 LYS A N 1
ATOM 575 C CA . LYS A 1 70 ? -4.980 5.934 12.744 1.00 84.12 70 LYS A CA 1
ATOM 576 C C . LYS A 1 70 ? -5.882 6.128 11.534 1.00 84.12 70 LYS A C 1
ATOM 578 O O . LYS A 1 70 ? -7.079 6.308 11.736 1.00 84.12 70 LYS A O 1
ATOM 583 N N . VAL A 1 71 ? -5.333 6.086 10.320 1.00 84.50 71 VAL A N 1
ATOM 584 C CA . VAL A 1 71 ? -6.131 6.255 9.095 1.00 84.50 71 VAL A CA 1
ATOM 585 C C . VAL A 1 71 ? -6.832 4.966 8.682 1.00 84.50 71 VAL A C 1
ATOM 587 O O . VAL A 1 71 ? -7.633 4.982 7.755 1.00 84.50 71 VAL A O 1
ATOM 590 N N . TRP A 1 72 ? -6.562 3.852 9.365 1.00 87.81 72 TRP A N 1
ATOM 591 C CA . TRP A 1 72 ? -7.260 2.598 9.135 1.00 87.81 72 TRP A CA 1
ATOM 592 C C . TRP A 1 72 ? -8.505 2.498 10.013 1.00 87.81 72 TRP A C 1
ATOM 594 O O . TRP A 1 72 ? -8.473 2.736 11.225 1.00 87.81 72 TRP A O 1
ATOM 604 N N . GLN A 1 73 ? -9.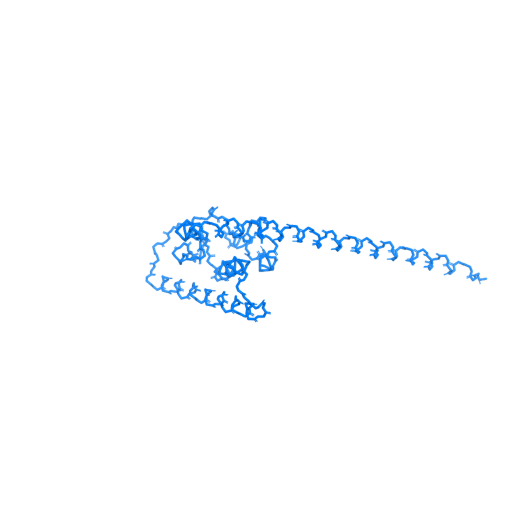609 2.074 9.409 1.00 86.50 73 GLN A N 1
ATOM 605 C CA . GLN A 1 73 ? -10.869 1.851 10.103 1.00 86.50 73 GLN A CA 1
ATOM 606 C C . GLN A 1 7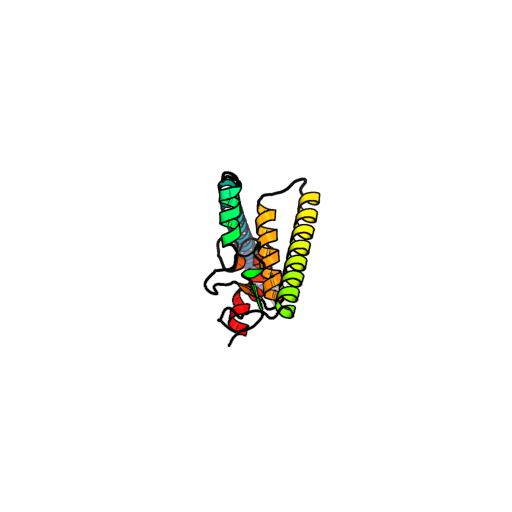3 ? -11.453 0.492 9.740 1.00 86.50 73 GLN A C 1
ATOM 608 O O . GLN A 1 73 ? -11.491 0.120 8.572 1.00 86.50 73 GLN A O 1
ATOM 613 N N . LYS A 1 74 ? -11.908 -0.252 10.752 1.00 86.00 74 LYS A N 1
ATOM 614 C CA . LYS A 1 74 ? -12.544 -1.560 10.573 1.00 86.00 74 LYS A CA 1
ATOM 615 C C . LYS A 1 74 ? -14.051 -1.392 10.386 1.00 86.00 74 LYS A C 1
ATOM 617 O O . LYS A 1 74 ? -14.689 -0.719 11.195 1.00 86.00 74 LYS A O 1
ATOM 622 N N . GLY A 1 75 ? -14.618 -2.064 9.387 1.00 72.62 75 GLY A N 1
ATOM 623 C CA . GLY A 1 75 ? -16.068 -2.130 9.170 1.00 72.62 75 GLY A CA 1
ATOM 624 C C . GLY A 1 75 ? -16.629 -1.121 8.161 1.00 72.62 75 GLY A C 1
ATOM 625 O O . GLY A 1 75 ? -15.918 -0.299 7.601 1.00 72.62 75 GLY A O 1
ATOM 626 N N . SER A 1 76 ? -17.938 -1.208 7.910 1.00 60.28 76 SER A N 1
ATOM 627 C CA . SER A 1 76 ? -18.605 -0.628 6.731 1.00 60.28 76 SER A CA 1
ATOM 628 C C . SER A 1 76 ? -18.994 0.849 6.836 1.00 60.28 76 SER A C 1
ATOM 630 O O . SER A 1 76 ? -19.416 1.437 5.836 1.00 60.28 76 SER A O 1
ATOM 632 N N . ASN A 1 77 ? -18.916 1.451 8.025 1.00 57.84 77 ASN A N 1
ATOM 633 C CA . ASN A 1 77 ? -19.436 2.797 8.233 1.00 57.84 77 ASN A CA 1
ATOM 634 C C . ASN A 1 77 ? -18.446 3.856 7.748 1.00 57.84 77 ASN A C 1
ATOM 636 O O . ASN A 1 77 ? -17.271 3.874 8.108 1.00 57.84 77 ASN A O 1
ATOM 640 N N . ARG A 1 78 ? -18.968 4.746 6.899 1.00 56.41 78 ARG A N 1
ATOM 641 C CA . ARG A 1 78 ? -18.228 5.826 6.235 1.00 56.41 78 ARG A CA 1
ATOM 642 C C . ARG A 1 78 ? -17.870 6.998 7.151 1.00 56.41 78 ARG A C 1
ATOM 644 O O . ARG A 1 78 ? -17.205 7.924 6.700 1.00 56.41 78 ARG A O 1
ATOM 651 N N . GLU A 1 79 ? -18.328 6.966 8.394 1.00 57.84 79 GLU A N 1
ATOM 652 C CA . GLU A 1 79 ? -18.035 7.982 9.396 1.00 57.84 79 GLU A CA 1
ATOM 653 C C . GLU A 1 79 ? -16.838 7.547 10.232 1.00 57.84 79 GLU A C 1
ATOM 655 O O . GLU A 1 79 ? -16.709 6.372 10.573 1.00 57.84 79 GLU A O 1
ATOM 660 N N . GLU A 1 80 ? -15.972 8.501 10.560 1.00 57.62 80 GLU A N 1
ATOM 661 C CA . GLU A 1 80 ? -14.857 8.323 11.482 1.00 57.62 80 GLU A CA 1
ATOM 662 C C . GLU A 1 80 ? -15.442 7.972 12.862 1.00 57.62 80 GLU A C 1
ATOM 664 O O . GLU A 1 80 ? -15.900 8.831 13.614 1.00 57.62 80 GLU A O 1
ATOM 669 N N . ILE A 1 81 ? -15.544 6.674 13.163 1.00 63.34 81 ILE A N 1
ATOM 670 C CA . ILE 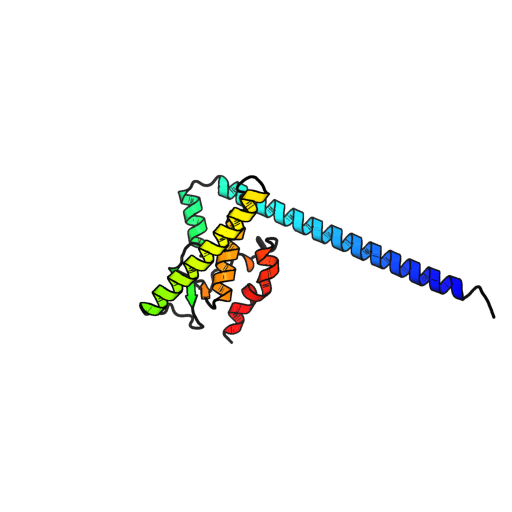A 1 81 ? -16.134 6.216 14.419 1.00 63.34 81 ILE A CA 1
ATOM 671 C C . ILE A 1 81 ? -15.115 6.522 15.510 1.00 63.34 81 ILE A C 1
ATOM 673 O O . ILE A 1 81 ? -13.973 6.065 15.436 1.00 63.34 81 ILE A O 1
ATOM 677 N N . HIS A 1 82 ? -15.536 7.233 16.556 1.00 67.69 82 HIS A N 1
ATOM 678 C CA . HIS A 1 82 ? -14.792 7.257 17.810 1.00 67.69 82 HIS A CA 1
ATOM 679 C C . HIS A 1 82 ? -14.616 5.819 18.307 1.00 67.69 82 HIS A C 1
ATOM 681 O O . HIS A 1 82 ? -15.548 5.201 18.823 1.00 67.69 82 HIS A O 1
ATOM 687 N N . LEU A 1 83 ? -13.423 5.264 18.091 1.00 71.06 83 LEU A N 1
ATOM 688 C CA . LEU A 1 83 ? -13.114 3.893 18.463 1.00 71.06 83 LEU A CA 1
ATOM 689 C C . LEU A 1 83 ? -13.165 3.760 19.984 1.00 71.06 83 LEU A C 1
ATOM 691 O O . LEU A 1 83 ? -12.539 4.529 20.713 1.00 71.06 83 LEU A O 1
ATOM 695 N N . THR A 1 84 ? -13.866 2.733 20.460 1.00 83.06 84 THR A N 1
ATOM 696 C CA . THR A 1 84 ? -13.706 2.250 21.835 1.00 83.06 84 THR A CA 1
ATOM 697 C C . THR A 1 84 ? -12.228 1.913 22.089 1.00 83.06 84 THR A C 1
ATOM 699 O O . THR A 1 84 ? -11.561 1.467 21.143 1.00 83.06 84 THR A O 1
ATOM 702 N N . PRO A 1 85 ? -11.710 2.044 23.322 1.00 84.88 85 PRO A N 1
ATOM 703 C CA . PRO A 1 85 ? -10.332 1.673 23.653 1.00 84.88 85 PRO A CA 1
ATOM 704 C C . PRO A 1 85 ? -9.936 0.273 23.161 1.00 84.88 85 PRO A C 1
ATOM 706 O O . PRO A 1 85 ? -8.842 0.090 22.629 1.00 84.88 85 PRO A O 1
ATOM 709 N N . GLU A 1 86 ? -10.848 -0.697 23.246 1.00 85.00 86 GLU A N 1
ATOM 710 C CA . GLU A 1 86 ? -10.648 -2.074 22.790 1.00 85.00 86 GLU A CA 1
ATOM 711 C C . GLU A 1 86 ? -10.452 -2.154 21.269 1.00 85.00 86 GLU A C 1
ATOM 713 O O . GLU A 1 86 ? -9.514 -2.789 20.789 1.00 85.00 86 GLU A O 1
ATOM 718 N N . ALA A 1 87 ? -11.304 -1.474 20.497 1.00 82.44 87 ALA A N 1
ATOM 719 C CA . ALA A 1 87 ? -11.191 -1.409 19.040 1.00 82.44 87 ALA A CA 1
ATOM 720 C C . ALA A 1 87 ? -9.925 -0.665 18.580 1.00 82.44 87 ALA A C 1
ATOM 722 O O . ALA A 1 87 ? -9.306 -1.066 17.593 1.00 82.44 87 ALA A O 1
ATOM 723 N N . SER A 1 88 ? -9.509 0.377 19.310 1.00 85.06 88 SER A N 1
ATOM 724 C CA . SER A 1 88 ? -8.235 1.060 19.057 1.00 85.06 88 SER A CA 1
ATOM 725 C C . SER A 1 88 ? -7.052 0.126 19.304 1.00 85.06 88 SER A C 1
ATOM 727 O O . SER A 1 88 ? -6.181 0.020 18.447 1.00 85.06 88 SER A O 1
ATOM 729 N N . ALA A 1 89 ? -7.031 -0.590 20.432 1.00 87.19 89 ALA A N 1
ATOM 730 C CA . ALA A 1 89 ? -5.958 -1.532 20.745 1.00 87.19 89 ALA A CA 1
ATOM 731 C C . ALA A 1 89 ? -5.881 -2.670 19.714 1.00 87.19 89 ALA A C 1
ATOM 733 O O . ALA A 1 89 ? -4.791 -3.056 19.291 1.00 87.19 89 ALA A O 1
ATOM 734 N N . LEU A 1 90 ? -7.038 -3.165 19.263 1.00 89.50 90 LEU A N 1
ATOM 735 C CA . LEU A 1 90 ? -7.126 -4.182 18.221 1.00 89.50 90 LEU A CA 1
ATOM 736 C C . LEU A 1 90 ? -6.542 -3.694 16.890 1.00 89.50 90 LEU A C 1
ATOM 738 O O . LEU A 1 90 ? -5.754 -4.408 16.277 1.00 89.50 90 LEU A O 1
ATOM 742 N N . ARG A 1 91 ? -6.893 -2.474 16.462 1.00 90.44 91 ARG A N 1
ATOM 743 C CA . ARG A 1 91 ? -6.324 -1.852 15.259 1.00 90.44 91 ARG A CA 1
ATOM 744 C C . ARG A 1 91 ? -4.819 -1.673 15.374 1.00 90.44 91 ARG A C 1
ATOM 746 O O . ARG A 1 91 ? -4.115 -2.030 14.438 1.00 90.44 91 ARG A O 1
ATOM 753 N N . THR A 1 92 ? -4.332 -1.173 16.507 1.00 90.19 92 THR A N 1
ATOM 754 C CA . THR A 1 92 ? -2.894 -1.000 16.721 1.00 90.19 92 THR A CA 1
ATOM 755 C C . THR A 1 92 ? -2.160 -2.330 16.618 1.00 90.19 92 THR A C 1
ATOM 757 O O . THR A 1 92 ? -1.161 -2.419 15.911 1.00 90.19 92 THR A O 1
ATOM 760 N N . ARG A 1 93 ? -2.678 -3.380 17.263 1.00 93.00 93 ARG A N 1
ATOM 761 C CA . ARG A 1 93 ? -2.105 -4.725 17.171 1.00 93.00 93 ARG A CA 1
ATOM 762 C C . ARG A 1 93 ? -2.095 -5.233 15.729 1.00 93.00 93 ARG A C 1
ATOM 764 O O . ARG A 1 93 ? -1.049 -5.649 15.248 1.00 93.00 93 ARG A O 1
ATOM 771 N N . ASP A 1 94 ? -3.238 -5.177 15.045 1.00 93.56 94 ASP A N 1
ATOM 772 C CA . ASP A 1 94 ? -3.366 -5.666 13.670 1.00 93.56 94 ASP A CA 1
ATOM 773 C C . ASP A 1 94 ? -2.415 -4.916 12.717 1.00 93.56 94 ASP A C 1
ATOM 775 O O . ASP A 1 94 ? -1.752 -5.541 11.892 1.00 93.56 94 ASP A O 1
ATOM 779 N N . PHE A 1 95 ? -2.286 -3.596 12.882 1.00 91.75 95 PHE A N 1
ATOM 780 C CA . PHE A 1 95 ? -1.364 -2.763 12.113 1.00 91.75 95 PHE A CA 1
ATOM 781 C C . PHE A 1 95 ? 0.106 -3.126 12.361 1.00 91.75 95 PHE A C 1
ATOM 783 O O . PHE A 1 95 ? 0.865 -3.281 11.405 1.00 91.75 95 PHE A O 1
ATOM 790 N N . VAL A 1 96 ? 0.509 -3.299 13.624 1.00 90.69 96 VAL A N 1
ATOM 791 C CA . VAL A 1 96 ? 1.884 -3.695 13.977 1.00 90.69 96 VAL A CA 1
ATOM 792 C C . VAL A 1 96 ? 2.215 -5.076 13.413 1.00 90.69 96 VAL A C 1
ATOM 794 O O . VAL A 1 96 ? 3.274 -5.245 12.822 1.00 90.69 96 VAL A O 1
ATOM 797 N N . GLU A 1 97 ? 1.294 -6.038 13.492 1.00 92.81 97 GLU A N 1
ATOM 798 C CA . GLU A 1 97 ? 1.495 -7.361 12.890 1.00 92.81 97 GLU A CA 1
ATOM 799 C C . GLU A 1 97 ? 1.679 -7.285 11.365 1.00 92.81 97 GLU A C 1
ATOM 801 O O . GLU A 1 97 ? 2.528 -7.982 10.806 1.00 92.81 97 GLU A O 1
ATOM 806 N N . CYS A 1 98 ? 0.909 -6.434 10.680 1.00 91.56 98 CYS A N 1
ATOM 807 C CA . CYS A 1 98 ? 1.081 -6.203 9.246 1.00 91.56 98 CYS A CA 1
ATOM 808 C C . CYS A 1 98 ? 2.436 -5.549 8.925 1.00 91.56 98 CYS A C 1
ATOM 810 O O . CYS A 1 98 ? 3.088 -5.931 7.951 1.00 91.56 98 CYS A O 1
ATOM 812 N N . LEU A 1 99 ? 2.879 -4.597 9.750 1.00 89.12 99 LEU A N 1
ATOM 813 C CA . LEU A 1 99 ? 4.175 -3.935 9.607 1.00 89.12 99 LEU A CA 1
ATOM 814 C C . LEU A 1 99 ? 5.342 -4.909 9.822 1.00 89.12 99 LEU A C 1
ATOM 816 O O . LEU A 1 99 ? 6.297 -4.909 9.046 1.00 89.12 99 LEU A O 1
ATOM 820 N N . ASP A 1 100 ? 5.257 -5.769 10.834 1.00 88.38 100 ASP A N 1
ATOM 821 C CA . ASP A 1 100 ? 6.273 -6.783 11.122 1.00 88.38 100 ASP A CA 1
ATOM 822 C C . ASP A 1 100 ? 6.378 -7.809 9.989 1.00 88.38 100 ASP A C 1
ATOM 824 O O . ASP A 1 100 ? 7.483 -8.159 9.567 1.00 88.38 100 ASP A O 1
ATOM 828 N N . ALA A 1 101 ? 5.239 -8.242 9.437 1.00 82.75 101 ALA A N 1
ATOM 829 C CA . ALA A 1 101 ? 5.210 -9.132 8.281 1.00 82.75 101 ALA A CA 1
ATOM 830 C C . ALA A 1 101 ? 5.880 -8.495 7.052 1.00 82.75 101 ALA A C 1
ATOM 832 O O . ALA A 1 101 ? 6.704 -9.140 6.400 1.00 82.75 101 ALA A O 1
ATOM 833 N N . ALA A 1 102 ? 5.580 -7.223 6.767 1.00 85.50 102 ALA A N 1
ATOM 834 C CA . ALA A 1 102 ? 6.215 -6.481 5.681 1.00 85.50 102 ALA A CA 1
ATOM 835 C C . ALA A 1 102 ? 7.736 -6.378 5.884 1.00 85.50 102 ALA A C 1
ATOM 837 O O . ALA A 1 102 ? 8.506 -6.726 4.993 1.00 85.50 102 ALA A O 1
ATOM 838 N N . ASN A 1 103 ? 8.186 -6.004 7.084 1.00 82.75 103 ASN A N 1
ATOM 839 C CA . ASN A 1 103 ? 9.613 -5.910 7.407 1.00 82.75 103 ASN A CA 1
ATOM 840 C C . ASN A 1 103 ? 10.347 -7.254 7.274 1.00 82.75 103 ASN A C 1
ATOM 842 O O . ASN A 1 103 ? 11.495 -7.289 6.820 1.00 82.75 103 ASN A O 1
ATOM 846 N N . ALA A 1 104 ? 9.706 -8.359 7.663 1.00 79.56 104 ALA A N 1
ATOM 847 C CA . ALA A 1 104 ? 10.275 -9.698 7.538 1.00 79.56 104 ALA A CA 1
ATOM 848 C C . ALA A 1 104 ? 10.439 -10.113 6.068 1.00 79.56 104 ALA A C 1
ATOM 850 O O . ALA A 1 104 ? 11.484 -10.652 5.692 1.00 79.56 104 ALA A O 1
ATOM 851 N N . ILE A 1 105 ? 9.441 -9.814 5.230 1.00 71.25 105 ILE A N 1
ATOM 852 C CA . ILE A 1 105 ? 9.506 -10.033 3.781 1.00 71.25 105 ILE A CA 1
ATOM 853 C C . ILE A 1 105 ? 10.655 -9.217 3.181 1.00 71.25 105 ILE A C 1
ATOM 855 O O . ILE A 1 105 ? 11.512 -9.787 2.503 1.00 71.25 105 ILE A O 1
ATOM 859 N N . GLU A 1 106 ? 10.748 -7.924 3.498 1.00 74.56 106 GLU A N 1
ATOM 860 C CA . GLU A 1 106 ? 11.802 -7.067 2.943 1.00 74.56 106 GLU A CA 1
ATOM 861 C C . GLU A 1 106 ? 13.204 -7.463 3.400 1.00 74.56 106 GLU A C 1
ATOM 863 O O . GLU A 1 106 ? 14.155 -7.421 2.614 1.00 74.56 106 GLU A O 1
ATOM 868 N N . SER A 1 107 ? 13.346 -7.913 4.647 1.00 74.50 107 SER A N 1
ATOM 869 C CA . SER A 1 107 ? 14.620 -8.425 5.160 1.00 74.50 107 SER A CA 1
ATOM 870 C C . SER A 1 107 ? 15.043 -9.696 4.417 1.00 74.50 107 SER A C 1
ATOM 872 O O . SER A 1 107 ? 16.178 -9.780 3.950 1.00 74.50 107 SER A O 1
ATOM 874 N N . GLY A 1 108 ? 14.119 -10.638 4.198 1.00 67.44 108 GLY A N 1
ATOM 875 C CA . GLY A 1 108 ? 14.393 -11.860 3.438 1.00 67.44 108 GLY A CA 1
ATOM 876 C C . GLY A 1 108 ? 14.729 -11.612 1.960 1.00 67.44 108 GLY A C 1
ATOM 877 O O . GLY A 1 108 ? 15.563 -12.321 1.392 1.00 67.44 108 GLY A O 1
ATOM 878 N N . ILE A 1 109 ? 14.124 -10.601 1.323 1.00 59.88 109 ILE A N 1
ATOM 879 C CA . ILE A 1 109 ? 14.479 -10.189 -0.048 1.00 59.88 109 ILE A CA 1
ATOM 880 C C . ILE A 1 109 ? 15.858 -9.509 -0.052 1.00 59.88 109 ILE A C 1
ATOM 882 O O . ILE A 1 109 ? 16.692 -9.824 -0.903 1.00 59.88 109 ILE A O 1
ATOM 886 N N . SER A 1 110 ? 16.131 -8.626 0.914 1.00 64.31 110 SER A N 1
ATOM 887 C CA . SER A 1 110 ? 17.411 -7.913 1.043 1.00 64.31 110 SER A CA 1
ATOM 888 C C . SER A 1 110 ? 18.594 -8.862 1.224 1.00 64.31 110 SER A C 1
ATOM 890 O O . SER A 1 110 ? 19.624 -8.697 0.570 1.00 64.31 110 SER A O 1
ATOM 892 N N . GLU A 1 111 ? 18.444 -9.886 2.067 1.00 68.38 111 GLU A N 1
ATOM 893 C CA . GLU A 1 111 ? 19.468 -10.913 2.294 1.00 68.38 111 GLU A CA 1
ATOM 894 C C . GLU A 1 111 ? 19.798 -11.701 1.021 1.00 68.38 111 GLU A C 1
ATOM 896 O O . GLU A 1 111 ? 20.957 -12.032 0.777 1.00 68.38 111 GLU A O 1
ATOM 901 N N . ARG A 1 112 ? 18.795 -11.967 0.174 1.00 61.72 112 ARG A N 1
ATOM 902 C CA . ARG A 1 112 ? 18.981 -12.688 -1.096 1.00 61.72 112 ARG A CA 1
ATOM 903 C C . ARG A 1 112 ? 19.581 -11.821 -2.200 1.00 61.72 112 ARG A C 1
ATOM 905 O O . ARG A 1 112 ? 20.265 -12.356 -3.067 1.00 61.72 112 ARG A O 1
ATOM 912 N N . MET A 1 113 ? 19.315 -10.514 -2.186 1.00 56.06 113 MET A N 1
ATOM 913 C CA . MET A 1 113 ? 19.761 -9.576 -3.226 1.00 56.06 113 MET A CA 1
ATOM 914 C C . MET A 1 113 ? 21.031 -8.789 -2.861 1.00 56.06 113 MET A C 1
ATOM 916 O O . MET A 1 113 ? 21.577 -8.096 -3.714 1.00 56.06 113 MET A O 1
ATOM 920 N N . GLY A 1 114 ? 21.538 -8.911 -1.627 1.00 55.50 114 GLY A N 1
ATOM 921 C CA . GLY A 1 114 ? 22.796 -8.290 -1.196 1.00 55.50 114 GLY A CA 1
ATOM 922 C C . GLY A 1 114 ? 22.697 -6.800 -0.843 1.00 55.50 114 GLY A C 1
ATOM 923 O O . GLY A 1 114 ? 23.712 -6.107 -0.845 1.00 55.50 114 GLY A O 1
ATOM 924 N N . GLY A 1 115 ? 21.500 -6.291 -0.541 1.00 59.53 115 GLY A N 1
ATOM 925 C CA . GLY A 1 115 ? 21.285 -4.887 -0.182 1.00 59.53 115 GLY A CA 1
ATOM 926 C C . GLY A 1 115 ? 19.809 -4.491 -0.138 1.00 59.53 115 GLY A C 1
ATOM 927 O O . GLY A 1 115 ? 18.940 -5.284 -0.502 1.00 59.53 115 GLY A O 1
ATOM 928 N N . ARG A 1 116 ? 19.537 -3.257 0.313 1.00 62.59 116 ARG A N 1
ATOM 929 C CA . ARG A 1 116 ? 18.189 -2.673 0.271 1.00 62.59 116 ARG A CA 1
ATOM 930 C C . ARG A 1 116 ? 17.947 -2.008 -1.085 1.00 62.59 116 ARG A C 1
ATOM 932 O O . ARG A 1 116 ? 18.566 -0.988 -1.381 1.00 62.59 116 ARG A O 1
ATOM 939 N N . ASP A 1 117 ? 17.068 -2.591 -1.893 1.00 67.12 117 ASP A N 1
ATOM 940 C CA . ASP A 1 117 ? 16.587 -2.022 -3.159 1.00 67.12 117 ASP A CA 1
ATOM 941 C C . ASP A 1 117 ? 15.439 -1.046 -2.848 1.00 67.12 117 ASP A C 1
ATOM 943 O O . ASP A 1 117 ? 14.535 -1.410 -2.101 1.00 67.12 117 ASP A O 1
ATOM 947 N N . PRO A 1 118 ? 15.408 0.182 -3.387 1.00 64.75 118 PRO A N 1
ATOM 948 C CA . PRO A 1 118 ? 14.279 1.085 -3.183 1.00 64.75 118 PRO A CA 1
ATOM 949 C C . PRO A 1 118 ? 12.897 0.489 -3.538 1.00 64.75 118 PRO A C 1
ATOM 951 O O . PRO A 1 118 ? 11.899 0.867 -2.922 1.00 64.75 118 PRO A O 1
ATOM 954 N N . ILE A 1 119 ? 12.830 -0.503 -4.437 1.00 71.31 119 ILE A N 1
ATOM 955 C CA . ILE A 1 119 ? 11.608 -1.272 -4.750 1.00 71.31 119 ILE A CA 1
ATOM 956 C C . ILE A 1 119 ? 11.015 -1.954 -3.509 1.00 71.31 119 ILE A C 1
ATOM 958 O O . ILE A 1 119 ? 9.793 -2.024 -3.368 1.00 71.31 119 ILE A O 1
ATOM 962 N N . GLN A 1 120 ? 11.870 -2.425 -2.602 1.00 71.62 120 GLN A N 1
ATOM 963 C CA . GLN A 1 120 ? 11.488 -3.121 -1.373 1.00 71.62 120 GLN A CA 1
ATOM 964 C C . GLN A 1 120 ? 10.675 -2.234 -0.434 1.00 71.62 120 GLN A C 1
ATOM 966 O O . GLN A 1 120 ? 9.750 -2.691 0.228 1.00 71.62 120 GLN A O 1
ATOM 971 N N . VAL A 1 121 ? 10.962 -0.930 -0.408 1.00 72.88 121 VAL A N 1
ATOM 972 C CA . VAL A 1 121 ? 10.228 0.000 0.456 1.00 72.88 121 VAL A CA 1
ATOM 973 C C . VAL A 1 121 ? 8.755 0.044 0.058 1.00 72.88 121 VAL A C 1
ATOM 975 O O . VAL A 1 121 ? 7.889 -0.108 0.913 1.00 72.88 121 VAL A O 1
ATOM 978 N N . ILE A 1 122 ? 8.446 0.198 -1.230 1.00 76.44 122 ILE A N 1
ATOM 979 C CA . ILE A 1 122 ? 7.050 0.229 -1.688 1.00 76.44 122 ILE A CA 1
ATOM 980 C C . ILE A 1 122 ? 6.419 -1.166 -1.668 1.00 76.44 122 ILE A C 1
ATOM 982 O O . ILE A 1 122 ? 5.228 -1.282 -1.405 1.00 76.44 122 ILE A O 1
ATOM 986 N N . HIS A 1 123 ? 7.188 -2.233 -1.898 1.00 80.00 123 HIS A N 1
ATOM 987 C CA . HIS A 1 123 ? 6.674 -3.592 -1.737 1.00 80.00 123 HIS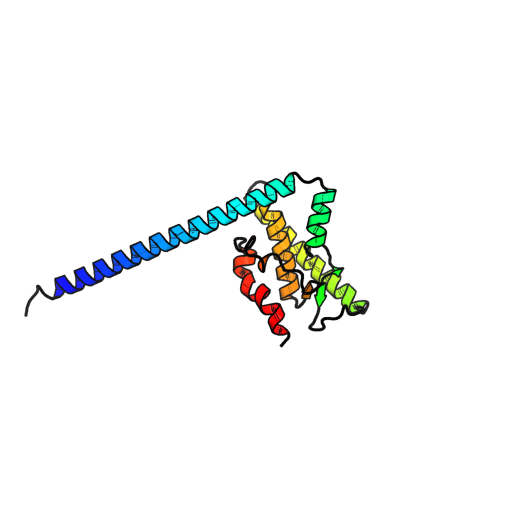 A CA 1
ATOM 988 C C . HIS A 1 123 ? 6.218 -3.843 -0.289 1.00 80.00 123 HIS A C 1
ATOM 990 O O . HIS A 1 123 ? 5.108 -4.334 -0.066 1.00 80.00 123 HIS A O 1
ATOM 996 N N . GLY A 1 124 ? 6.997 -3.384 0.693 1.00 81.06 124 GLY A N 1
ATOM 997 C CA . GLY A 1 124 ? 6.608 -3.370 2.099 1.00 81.06 124 GLY A CA 1
ATOM 998 C C . GLY A 1 124 ? 5.361 -2.514 2.347 1.00 81.06 124 GLY A C 1
ATOM 999 O O . GLY A 1 124 ? 4.436 -2.967 3.020 1.00 81.06 124 GLY A O 1
ATOM 1000 N N . ARG A 1 125 ? 5.277 -1.322 1.739 1.00 82.94 125 ARG A N 1
ATOM 1001 C CA . ARG A 1 125 ? 4.088 -0.446 1.814 1.00 82.94 125 ARG A CA 1
ATOM 1002 C C . ARG A 1 125 ? 2.824 -1.145 1.324 1.00 82.94 125 ARG A C 1
ATOM 1004 O O . ARG A 1 125 ? 1.848 -1.244 2.064 1.00 82.94 125 ARG A O 1
ATOM 1011 N N . ALA A 1 126 ? 2.868 -1.676 0.107 1.00 85.25 126 ALA A N 1
ATOM 1012 C CA . ALA A 1 126 ? 1.764 -2.406 -0.499 1.00 85.25 126 ALA A CA 1
ATOM 1013 C C . ALA A 1 126 ? 1.395 -3.653 0.322 1.00 85.25 126 ALA A C 1
ATOM 1015 O O . ALA A 1 126 ? 0.220 -3.973 0.470 1.00 85.25 126 ALA A O 1
ATOM 1016 N N . THR A 1 127 ? 2.380 -4.321 0.927 1.00 87.50 127 THR A N 1
ATOM 1017 C CA . THR A 1 127 ? 2.141 -5.465 1.818 1.00 87.50 127 THR A CA 1
ATOM 1018 C C . THR A 1 127 ? 1.344 -5.067 3.062 1.00 87.50 127 THR A C 1
ATOM 1020 O O . THR A 1 127 ? 0.399 -5.771 3.425 1.00 87.50 127 THR A O 1
ATOM 1023 N N . VAL A 1 128 ? 1.673 -3.937 3.700 1.00 88.88 128 VAL A N 1
ATOM 1024 C CA . VAL A 1 128 ? 0.899 -3.425 4.844 1.00 88.88 128 VAL A CA 1
ATOM 1025 C C . VAL A 1 128 ? -0.534 -3.111 4.422 1.00 88.88 128 VAL A C 1
ATOM 1027 O O . VAL A 1 128 ? -1.467 -3.547 5.095 1.00 88.88 128 VAL A O 1
ATOM 1030 N N . GLU A 1 129 ? -0.725 -2.417 3.298 1.00 88.81 129 GLU A N 1
ATOM 1031 C CA . GLU A 1 129 ? -2.061 -2.080 2.791 1.00 88.81 129 GLU A CA 1
ATOM 1032 C C . GLU A 1 129 ? -2.910 -3.324 2.518 1.00 88.81 129 GLU A C 1
ATOM 1034 O O . GLU A 1 129 ? -4.033 -3.428 3.011 1.00 88.81 129 GLU A O 1
ATOM 1039 N N . VAL A 1 130 ? -2.358 -4.300 1.793 1.00 89.38 130 VAL A N 1
ATOM 1040 C CA . VAL A 1 130 ? -3.032 -5.570 1.494 1.00 89.38 130 VAL A CA 1
ATOM 1041 C C . VAL A 1 130 ? -3.366 -6.327 2.776 1.00 89.38 130 VAL A C 1
ATOM 1043 O O . VAL A 1 130 ? -4.483 -6.825 2.922 1.00 89.38 130 VAL A O 1
ATOM 1046 N N . CYS A 1 131 ? -2.442 -6.378 3.736 1.00 91.12 131 CYS A N 1
ATOM 1047 C CA . CYS A 1 131 ? -2.679 -7.016 5.026 1.00 91.12 131 CYS A CA 1
ATOM 1048 C C . CYS A 1 131 ? -3.829 -6.342 5.787 1.00 91.12 131 CYS A C 1
ATOM 1050 O O . CYS A 1 131 ? -4.758 -7.026 6.224 1.00 91.12 131 CYS A O 1
ATOM 1052 N N . MET A 1 132 ? -3.831 -5.011 5.882 1.00 90.94 132 MET A N 1
ATOM 1053 C CA . MET A 1 132 ? -4.900 -4.262 6.544 1.00 90.94 132 MET A CA 1
ATOM 1054 C C . MET A 1 132 ? -6.252 -4.475 5.852 1.00 90.94 132 MET A C 1
ATOM 1056 O O . MET A 1 132 ? -7.245 -4.781 6.518 1.00 90.94 132 MET A O 1
ATOM 1060 N N . VAL A 1 133 ? -6.292 -4.415 4.520 1.00 89.44 133 VAL A N 1
ATOM 1061 C CA . VAL A 1 133 ? -7.511 -4.670 3.737 1.00 89.44 133 VAL A CA 1
ATOM 1062 C C . VAL A 1 133 ? -8.024 -6.095 3.937 1.00 89.44 133 VAL A C 1
ATOM 1064 O O . VAL A 1 133 ? -9.211 -6.285 4.200 1.00 89.44 133 VAL A O 1
ATOM 1067 N N . SER A 1 134 ? -7.141 -7.097 3.917 1.00 89.19 134 SER A N 1
ATOM 1068 C CA . SER A 1 134 ? -7.511 -8.501 4.154 1.00 89.19 134 SER A CA 1
ATOM 1069 C C . SER A 1 134 ? -8.119 -8.739 5.544 1.00 89.19 134 SER A C 1
ATOM 1071 O O . SER A 1 134 ? -8.937 -9.639 5.729 1.00 89.19 134 SER A O 1
ATOM 1073 N N . ARG A 1 135 ? -7.773 -7.890 6.522 1.00 89.62 135 ARG A N 1
ATOM 1074 C CA . ARG A 1 135 ? -8.323 -7.899 7.887 1.00 89.62 135 ARG A CA 1
ATOM 1075 C C . ARG A 1 135 ? -9.626 -7.098 8.026 1.00 89.62 135 ARG A C 1
ATOM 1077 O O . ARG A 1 135 ? -10.137 -6.954 9.141 1.00 89.62 135 ARG A O 1
ATOM 1084 N N . GLY A 1 136 ? -10.172 -6.587 6.921 1.00 87.31 136 GLY A N 1
ATOM 1085 C CA . GLY A 1 136 ? -11.417 -5.818 6.876 1.00 87.31 136 GLY A CA 1
ATOM 1086 C C . GLY A 1 136 ? -11.255 -4.347 7.262 1.00 87.31 136 GLY A C 1
ATOM 1087 O O . GLY A 1 136 ? -12.234 -3.720 7.679 1.00 87.31 136 GLY A O 1
ATOM 1088 N N . TYR A 1 137 ? -10.035 -3.805 7.174 1.00 88.12 137 TYR A N 1
ATOM 1089 C CA . TYR A 1 137 ? -9.796 -2.376 7.346 1.00 88.12 137 TYR A CA 1
ATOM 1090 C C . TYR A 1 137 ? -9.917 -1.616 6.026 1.00 88.12 137 TYR A C 1
ATOM 1092 O O . TYR A 1 137 ? -9.775 -2.157 4.928 1.00 88.12 137 TYR A O 1
ATOM 1100 N N . HIS A 1 138 ? -10.170 -0.322 6.149 1.00 86.12 138 HIS A N 1
ATOM 1101 C CA . HIS A 1 138 ? -10.270 0.621 5.051 1.00 86.12 138 HIS A CA 1
ATOM 1102 C C . HIS A 1 138 ? -9.493 1.889 5.377 1.00 86.12 138 HIS A C 1
ATOM 1104 O O . HIS A 1 138 ? -9.397 2.269 6.544 1.00 86.12 138 HIS A O 1
ATOM 1110 N N . LEU A 1 139 ? -8.981 2.545 4.339 1.00 84.56 139 LEU A N 1
ATOM 1111 C CA . LEU A 1 139 ? -8.235 3.786 4.470 1.00 84.56 139 LEU A CA 1
ATOM 1112 C C . LEU A 1 139 ? -9.172 5.001 4.557 1.00 84.56 139 LEU A C 1
ATOM 1114 O O . LEU A 1 139 ? -10.161 5.086 3.823 1.00 84.56 139 LEU A O 1
ATOM 1118 N N . LEU A 1 140 ? -8.841 5.942 5.440 1.00 80.44 140 LEU A N 1
ATOM 1119 C CA . LEU A 1 140 ? -9.495 7.237 5.591 1.00 80.44 140 LEU A CA 1
ATOM 1120 C C . LEU A 1 140 ? -8.620 8.374 5.021 1.00 80.44 140 LEU A C 1
ATOM 1122 O O . LEU A 1 140 ? -7.421 8.413 5.292 1.00 80.44 140 LEU A O 1
ATOM 1126 N N . PRO A 1 141 ? -9.213 9.339 4.295 1.00 77.25 141 PRO A N 1
ATOM 1127 C CA . PRO A 1 141 ? -10.580 9.305 3.783 1.00 77.25 141 PRO A CA 1
ATOM 1128 C C . PRO A 1 141 ? -10.744 8.206 2.722 1.00 77.25 141 PRO A C 1
ATOM 1130 O O . PRO A 1 141 ? -9.808 7.862 2.011 1.00 77.25 141 PRO A O 1
ATOM 1133 N N . TYR A 1 142 ? -11.964 7.695 2.557 1.00 76.25 142 TYR A N 1
ATOM 1134 C CA . TYR A 1 142 ? -12.268 6.623 1.594 1.00 76.25 142 TYR A CA 1
ATOM 1135 C C . TYR A 1 142 ? -11.968 6.958 0.126 1.00 76.25 142 TYR A C 1
ATOM 1137 O O . TYR A 1 142 ? -12.008 6.073 -0.726 1.00 76.25 142 TYR A O 1
ATOM 1145 N N . THR A 1 143 ? -11.729 8.231 -0.174 1.00 77.19 143 THR A N 1
ATOM 1146 C CA . THR A 1 143 ? -11.323 8.726 -1.490 1.00 77.19 143 THR A CA 1
ATOM 1147 C C . THR A 1 143 ? -9.844 8.507 -1.778 1.00 77.19 143 THR A C 1
ATOM 1149 O O . THR A 1 143 ? -9.446 8.638 -2.930 1.00 77.19 143 THR A O 1
ATOM 1152 N N . THR A 1 144 ? -9.029 8.224 -0.759 1.00 79.50 144 THR A N 1
ATOM 1153 C CA . THR A 1 144 ? -7.603 7.970 -0.945 1.00 79.50 144 THR A CA 1
ATOM 1154 C C . THR A 1 144 ? -7.429 6.628 -1.661 1.00 79.50 144 THR A C 1
ATOM 1156 O O . THR A 1 144 ? -7.911 5.607 -1.153 1.00 79.50 144 THR A O 1
ATOM 1159 N N . PRO A 1 145 ? -6.802 6.612 -2.850 1.00 81.31 145 PRO A N 1
ATOM 1160 C CA . PRO A 1 145 ? -6.508 5.369 -3.543 1.00 81.31 145 PRO A CA 1
ATOM 1161 C C . PRO A 1 145 ? -5.417 4.601 -2.793 1.00 81.31 145 PRO A C 1
ATOM 1163 O O . PRO A 1 145 ? -4.489 5.204 -2.260 1.00 81.31 145 PRO A O 1
ATOM 1166 N N . LEU A 1 146 ? -5.538 3.276 -2.758 1.00 84.88 146 LEU A N 1
ATOM 1167 C CA . LEU A 1 146 ? -4.461 2.401 -2.285 1.00 84.88 146 LEU A CA 1
ATOM 1168 C C . LEU A 1 146 ? -3.404 2.245 -3.382 1.00 84.88 146 LEU A C 1
ATOM 1170 O O . LEU A 1 146 ? -3.723 2.368 -4.567 1.00 84.88 146 LEU A O 1
ATOM 1174 N N . ILE A 1 147 ? -2.172 1.898 -3.014 1.00 84.00 147 ILE A N 1
ATOM 1175 C CA . ILE A 1 147 ? -1.048 1.712 -3.947 1.00 84.00 147 ILE A CA 1
ATOM 1176 C C . ILE A 1 147 ? -1.449 0.756 -5.075 1.00 84.00 147 ILE A C 1
ATOM 1178 O O . ILE A 1 147 ? -1.322 1.089 -6.255 1.00 84.00 147 ILE A O 1
ATOM 1182 N N . CYS A 1 148 ? -2.033 -0.390 -4.716 1.00 84.06 148 CYS A N 1
ATOM 1183 C CA . CYS A 1 148 ? -2.451 -1.413 -5.676 1.00 84.06 148 CYS A CA 1
ATOM 1184 C C . CYS A 1 148 ? -3.768 -1.099 -6.418 1.00 84.06 148 CYS A C 1
ATOM 1186 O O . CYS A 1 148 ? -4.189 -1.884 -7.267 1.00 84.06 148 CYS A O 1
ATOM 1188 N N . GLU A 1 149 ? -4.430 0.028 -6.124 1.00 84.56 149 GLU A N 1
ATOM 1189 C CA . GLU A 1 149 ? -5.514 0.560 -6.966 1.00 84.56 149 GLU A CA 1
ATOM 1190 C C . GLU A 1 149 ? -4.967 1.393 -8.136 1.00 84.56 149 GLU A C 1
ATOM 1192 O O . GLU A 1 149 ? -5.676 1.595 -9.121 1.00 84.56 149 GLU A O 1
ATOM 1197 N N . THR A 1 150 ? -3.728 1.886 -8.045 1.00 79.69 150 THR A N 1
ATOM 1198 C CA . THR A 1 150 ? -3.137 2.745 -9.077 1.00 79.69 150 THR A CA 1
ATOM 1199 C C . THR A 1 150 ? -2.403 1.934 -10.144 1.00 79.69 150 THR A C 1
ATOM 1201 O O . THR A 1 150 ? -1.714 0.958 -9.844 1.00 79.69 150 THR A O 1
ATOM 1204 N N . ASP A 1 151 ? -2.465 2.390 -11.395 1.00 74.00 151 ASP A N 1
ATOM 1205 C CA . ASP A 1 151 ? -1.748 1.739 -12.501 1.00 74.00 151 ASP A CA 1
ATOM 1206 C C . ASP A 1 151 ? -0.219 1.881 -12.389 1.00 74.00 151 ASP A C 1
ATOM 1208 O O . ASP A 1 151 ? 0.527 1.085 -12.953 1.00 74.00 151 ASP A O 1
ATOM 1212 N N . HIS A 1 152 ? 0.264 2.868 -11.627 1.00 71.31 152 HIS A N 1
ATOM 1213 C CA . HIS A 1 152 ? 1.697 3.127 -11.448 1.00 71.31 152 HIS A CA 1
ATOM 1214 C C . HIS A 1 152 ? 2.411 2.001 -10.689 1.00 71.31 152 HIS A C 1
ATOM 1216 O O . HIS A 1 152 ? 3.611 1.802 -10.879 1.00 71.31 152 HIS A O 1
ATOM 1222 N N . TYR A 1 153 ? 1.686 1.260 -9.847 1.00 75.31 153 TYR A N 1
ATOM 1223 C CA . TYR A 1 153 ? 2.249 0.224 -8.977 1.00 75.31 153 TYR A CA 1
ATOM 1224 C C . TYR A 1 153 ? 1.722 -1.186 -9.292 1.00 75.31 153 TYR A C 1
ATOM 1226 O O . TYR A 1 153 ? 2.038 -2.142 -8.583 1.00 75.31 153 TYR A O 1
ATOM 1234 N N . ASP A 1 154 ? 0.977 -1.342 -10.389 1.00 71.19 154 ASP A N 1
ATOM 1235 C CA . ASP A 1 154 ? 0.356 -2.603 -10.821 1.00 71.19 154 ASP A CA 1
ATOM 1236 C C . ASP A 1 154 ? 1.371 -3.706 -11.186 1.00 71.19 154 ASP A C 1
ATOM 1238 O O . ASP A 1 154 ? 1.049 -4.891 -11.240 1.00 71.19 154 ASP A O 1
ATOM 1242 N N . VAL A 1 155 ? 2.636 -3.332 -11.391 1.00 75.56 155 VAL A N 1
ATOM 1243 C CA . VAL A 1 155 ? 3.733 -4.270 -11.672 1.00 75.56 155 VAL A CA 1
ATOM 1244 C C . VAL A 1 155 ? 4.412 -4.840 -10.432 1.00 75.56 155 VAL A C 1
ATOM 1246 O O . VAL A 1 155 ? 5.226 -5.759 -10.550 1.00 75.56 155 VAL A O 1
ATOM 1249 N N . LEU A 1 156 ? 4.085 -4.342 -9.236 1.00 79.25 156 LEU A N 1
ATOM 1250 C CA . LEU A 1 156 ? 4.586 -4.944 -8.006 1.00 79.25 156 LEU A CA 1
ATOM 1251 C C . LEU A 1 156 ? 3.959 -6.336 -7.841 1.00 79.25 156 LEU A C 1
ATOM 1253 O O . LEU A 1 156 ? 2.733 -6.441 -7.897 1.00 79.25 156 LEU A O 1
ATOM 1257 N N . PRO A 1 157 ? 4.742 -7.402 -7.575 1.00 78.06 157 PRO A N 1
ATOM 1258 C CA . PRO A 1 157 ? 4.200 -8.753 -7.430 1.00 78.06 157 PRO A CA 1
ATOM 1259 C C . PRO A 1 157 ? 3.035 -8.829 -6.438 1.00 78.06 157 PRO A C 1
ATOM 1261 O O . PRO A 1 157 ? 2.010 -9.436 -6.734 1.00 78.06 157 PRO A O 1
ATOM 1264 N N . VAL A 1 158 ? 3.159 -8.156 -5.291 1.00 82.19 158 VAL A N 1
ATOM 1265 C CA . VAL A 1 158 ? 2.087 -8.068 -4.292 1.00 82.19 158 VAL A CA 1
ATOM 1266 C C . VAL A 1 158 ? 0.820 -7.416 -4.847 1.00 82.19 158 VAL A C 1
ATOM 1268 O O . VAL A 1 158 ? -0.263 -7.942 -4.615 1.00 82.19 158 VAL A O 1
ATOM 1271 N N . CYS A 1 159 ? 0.930 -6.342 -5.634 1.00 85.56 159 CYS A N 1
ATOM 1272 C CA . CYS A 1 159 ? -0.233 -5.697 -6.238 1.00 85.56 159 CYS A CA 1
ATOM 1273 C C . CYS A 1 159 ? -0.859 -6.564 -7.324 1.00 85.56 159 CYS A C 1
ATOM 1275 O O . CYS A 1 159 ? -2.075 -6.727 -7.328 1.00 85.56 159 CYS A O 1
ATOM 1277 N N . HIS A 1 160 ? -0.047 -7.208 -8.165 1.00 82.19 160 HIS A N 1
ATOM 1278 C CA . HIS A 1 160 ? -0.540 -8.149 -9.166 1.00 82.19 160 HIS A CA 1
ATOM 1279 C C . HIS A 1 160 ? -1.359 -9.285 -8.528 1.00 82.19 160 HIS A C 1
ATOM 1281 O O . HIS A 1 160 ? -2.418 -9.652 -9.035 1.00 82.19 160 HIS A O 1
ATOM 1287 N N . PHE A 1 161 ? -0.893 -9.844 -7.407 1.00 79.12 161 PHE A N 1
ATOM 1288 C CA . PHE A 1 161 ? -1.603 -10.933 -6.731 1.00 79.12 161 PHE A CA 1
ATOM 1289 C C . PHE A 1 161 ? -2.787 -10.470 -5.884 1.00 79.12 161 PHE A C 1
ATOM 1291 O O . PHE A 1 161 ? -3.772 -11.195 -5.816 1.00 79.12 161 PHE A O 1
ATOM 1298 N N . ALA A 1 162 ? -2.712 -9.291 -5.265 1.00 84.62 162 ALA A N 1
ATOM 1299 C CA . ALA A 1 162 ? -3.727 -8.803 -4.332 1.00 84.62 162 ALA A CA 1
ATOM 1300 C C . ALA A 1 162 ? -4.786 -7.899 -4.981 1.00 84.62 162 ALA A C 1
ATOM 1302 O O . ALA A 1 162 ? -5.640 -7.339 -4.292 1.00 84.62 162 ALA A O 1
ATOM 1303 N N . ARG A 1 163 ? -4.730 -7.691 -6.303 1.00 81.69 163 ARG A N 1
ATOM 1304 C CA . ARG A 1 163 ? -5.592 -6.716 -6.984 1.00 81.69 163 ARG A CA 1
ATOM 1305 C C . ARG A 1 163 ? -7.075 -7.009 -6.793 1.00 81.69 163 ARG A C 1
ATOM 1307 O O . ARG A 1 163 ? -7.869 -6.081 -6.697 1.00 81.69 163 ARG A O 1
ATOM 1314 N N . HIS A 1 164 ? -7.462 -8.280 -6.720 1.00 80.62 164 HIS A N 1
ATOM 1315 C CA . HIS A 1 164 ? -8.854 -8.650 -6.487 1.00 80.62 164 HIS A CA 1
ATOM 1316 C C . HIS A 1 164 ? -9.310 -8.238 -5.082 1.00 80.62 164 HIS A C 1
ATOM 1318 O O . HIS A 1 164 ? -10.369 -7.636 -4.923 1.00 80.62 164 HIS A O 1
ATOM 1324 N N . GLU A 1 165 ? -8.495 -8.516 -4.071 1.00 79.94 165 GLU A N 1
ATOM 1325 C CA . GLU A 1 165 ? -8.724 -8.144 -2.681 1.00 79.94 165 GLU A CA 1
ATOM 1326 C C . GLU A 1 165 ? -8.789 -6.619 -2.536 1.00 79.94 165 GLU A C 1
ATOM 1328 O O . GLU A 1 165 ? -9.702 -6.095 -1.900 1.00 79.94 165 GLU A O 1
ATOM 1333 N N . ILE A 1 166 ? -7.874 -5.901 -3.190 1.00 83.06 166 ILE A N 1
ATOM 1334 C CA . ILE A 1 166 ? -7.765 -4.441 -3.126 1.00 83.06 166 ILE A CA 1
ATOM 1335 C C . ILE A 1 166 ? -8.820 -3.706 -3.964 1.00 83.06 166 ILE A C 1
ATOM 1337 O O . ILE A 1 166 ? -9.273 -2.641 -3.570 1.00 83.06 166 ILE A O 1
ATOM 1341 N N . LEU A 1 167 ? -9.264 -4.219 -5.107 1.00 80.50 167 LEU A N 1
ATOM 1342 C CA . LEU A 1 167 ? -10.320 -3.535 -5.863 1.00 80.50 167 LEU A CA 1
ATOM 1343 C C . LEU A 1 167 ? -11.707 -3.822 -5.277 1.00 80.50 167 LEU A C 1
ATOM 1345 O O . LEU A 1 167 ? -12.554 -2.930 -5.236 1.00 80.50 167 LEU A O 1
ATOM 1349 N N . ASN A 1 168 ? -11.933 -5.033 -4.761 1.00 77.88 168 ASN A N 1
ATOM 1350 C CA . ASN A 1 168 ? -13.271 -5.469 -4.356 1.00 77.88 168 ASN A CA 1
ATOM 1351 C C . ASN A 1 168 ? -13.577 -5.282 -2.866 1.00 77.88 168 ASN A C 1
ATOM 1353 O O . ASN A 1 168 ? -14.734 -5.424 -2.471 1.00 77.88 168 ASN A O 1
ATOM 1357 N N . TYR A 1 169 ? -12.615 -4.923 -2.006 1.00 76.00 169 TYR A N 1
ATOM 1358 C CA . TYR A 1 169 ? -12.933 -4.668 -0.589 1.00 76.00 169 TYR A CA 1
ATOM 1359 C C . TYR A 1 169 ? -13.928 -3.508 -0.397 1.00 76.00 169 TYR A C 1
ATOM 1361 O O . TYR A 1 169 ? -14.599 -3.416 0.633 1.00 76.00 169 TYR A O 1
ATOM 1369 N N . ARG A 1 170 ? -14.028 -2.594 -1.374 1.00 69.44 170 ARG A N 1
ATOM 1370 C CA . ARG A 1 170 ? -15.040 -1.525 -1.384 1.00 69.44 170 ARG A CA 1
ATOM 1371 C C . ARG A 1 170 ? -16.433 -2.049 -1.740 1.00 69.44 170 ARG A C 1
ATOM 1373 O O . ARG A 1 170 ? -17.415 -1.482 -1.262 1.00 69.44 170 ARG A O 1
ATOM 1380 N N . ASP A 1 171 ? -16.512 -3.135 -2.505 1.00 67.56 171 ASP A N 1
ATOM 1381 C CA . ASP A 1 171 ? -17.763 -3.774 -2.929 1.00 67.56 171 ASP A CA 1
ATOM 1382 C C . ASP A 1 171 ? -18.360 -4.692 -1.859 1.00 67.56 171 ASP A C 1
ATOM 1384 O O . ASP A 1 171 ? -19.573 -4.868 -1.832 1.00 67.56 171 ASP A O 1
ATOM 1388 N N . GLN A 1 172 ? -17.564 -5.161 -0.888 1.00 57.28 172 GLN A N 1
ATOM 1389 C CA . GLN A 1 172 ? -18.055 -5.847 0.325 1.00 57.28 172 GLN A CA 1
ATOM 1390 C C . GLN A 1 172 ? -18.989 -4.976 1.201 1.00 57.28 172 GLN A C 1
ATOM 1392 O O . GLN A 1 172 ? -19.427 -5.403 2.268 1.00 57.28 172 GLN A O 1
ATOM 1397 N N . ARG A 1 173 ? -19.272 -3.736 0.779 1.00 53.31 173 ARG A N 1
ATOM 1398 C CA . ARG A 1 173 ? -20.098 -2.740 1.475 1.00 53.31 173 ARG A CA 1
ATOM 1399 C C . ARG A 1 173 ? -21.458 -2.487 0.812 1.00 53.31 173 ARG A C 1
ATOM 1401 O O . ARG A 1 173 ? -22.122 -1.520 1.189 1.00 53.31 173 ARG A O 1
ATOM 1408 N N . ARG A 1 174 ? -21.842 -3.281 -0.191 1.00 44.81 174 ARG A N 1
ATOM 1409 C CA . ARG A 1 174 ? -23.185 -3.287 -0.795 1.00 44.81 174 ARG A CA 1
ATOM 1410 C C . ARG A 1 174 ? -23.929 -4.555 -0.413 1.00 44.81 174 ARG A C 1
ATOM 1412 O O . ARG A 1 174 ? -25.151 -4.431 -0.193 1.00 44.81 174 ARG A O 1
#

Nearest PDB structures (foldseek):
  8ju5-assembly1_A  TM=3.327E-01  e=7.396E+00  Homo sapiens

Sequence (174 aa):
MNREERGEGRVKRFRRLLIACTLLLTGCSSVMHSQNEAMDHYRSIILEEAKLDAKEREKLYQTEGWYQEKVWQKGSNREEIHLTPEASALRTRDFVECLDAANAIESGISERMGGRDPIQVIHGRATVEVCMVSRGYHLLPYTTPLICETDHYDVLPVCHFARHEILNYRDQRR

pLDDT: mean 73.19, std 12.62, range [40.75, 93.56]

Radius of gyration: 23.36 Å; Cα contacts (8 Å, |Δi|>4): 124; chains: 1; bounding box: 46×62×74 Å